Protein AF-A0A0D6MPK1-F1 (afdb_monomer)

Mean predicted aligned error: 5.91 Å

Sequence (91 aa):
MSAVAISSARDRLLDAIKREFMPLRFASEMLARASEKTPRAAQNWLAGKNAPDAEALINLMAACNSIADEVNALVAERKAARERQACPGSD

Nearest PDB structures (foldseek):
  4ia8-assembly1_B  TM=6.854E-01  e=7.476E-01  Enterobacter sp. RFL1396
  2kpj-assembly1_A  TM=7.368E-01  e=9.375E-01  Agathobacter rectalis ATCC 33656
  3fya-assembly1_A  TM=6.394E-01  e=7.476E-01  Enterobacter sp. RFL1396
  1y7y-assembly1_B  TM=6.507E-01  e=9.921E-01  Aeromonas hydrophila
  4i6u-assembly1_A  TM=5.492E-01  e=6.308E-01  Enterobacter sp. RFL1396

Foldseek 3Di:
DDPPPPQPLLRLLLVLLCVVQVVDDLSLVVLCVQQVHDSVVSVCSPVSVDGDDPSSLVSNVVRDVSSVVSVVVVVVVVVVVVVVVVDPDDD

Structure (mmCIF, N/CA/C/O backbone):
data_AF-A0A0D6MPK1-F1
#
_entry.id   AF-A0A0D6MPK1-F1
#
loop_
_atom_site.group_PDB
_atom_site.id
_atom_site.type_symbol
_atom_site.label_atom_id
_atom_site.label_alt_id
_atom_site.label_comp_id
_atom_site.label_asym_id
_atom_site.label_entity_id
_atom_site.label_seq_id
_atom_site.pdbx_PDB_ins_code
_atom_site.Cartn_x
_atom_site.Cartn_y
_atom_site.Cartn_z
_atom_site.occupancy
_atom_site.B_iso_or_equiv
_atom_site.auth_seq_id
_atom_site.auth_comp_id
_atom_site.auth_asym_id
_atom_site.auth_atom_id
_atom_site.pdbx_PDB_model_num
ATOM 1 N N . MET A 1 1 ? -10.741 -14.176 -26.681 1.00 34.09 1 MET A N 1
ATOM 2 C CA . MET A 1 1 ? -9.803 -14.457 -25.575 1.00 34.09 1 MET A CA 1
ATOM 3 C C . MET A 1 1 ? -9.544 -13.141 -24.869 1.00 34.09 1 MET A C 1
ATOM 5 O O . MET A 1 1 ? -9.122 -12.202 -25.530 1.00 34.09 1 MET A O 1
ATOM 9 N N . SER A 1 2 ? -9.942 -13.022 -23.602 1.00 35.72 2 SER A N 1
ATOM 10 C CA . SER A 1 2 ? -9.888 -11.752 -22.869 1.00 35.72 2 SER A CA 1
ATOM 11 C C . SER A 1 2 ? -8.431 -11.383 -22.611 1.00 35.72 2 SER A C 1
ATOM 13 O O . SER A 1 2 ? -7.690 -12.199 -22.068 1.00 35.72 2 SER A O 1
ATOM 15 N N . ALA A 1 3 ? -8.016 -10.184 -23.019 1.00 44.09 3 ALA A N 1
ATOM 16 C CA . ALA A 1 3 ? -6.723 -9.646 -22.632 1.00 44.09 3 ALA A CA 1
ATOM 17 C C . ALA A 1 3 ? -6.688 -9.607 -21.100 1.00 44.09 3 ALA A C 1
ATOM 19 O O . ALA A 1 3 ? -7.494 -8.911 -20.481 1.00 44.09 3 ALA A O 1
ATOM 20 N N . VAL A 1 4 ? -5.806 -10.395 -20.486 1.00 44.75 4 VAL A N 1
ATOM 21 C CA . VAL A 1 4 ? -5.436 -10.198 -19.085 1.00 44.75 4 VAL A CA 1
ATOM 22 C C . VAL A 1 4 ? -4.889 -8.779 -19.035 1.00 44.75 4 VAL A C 1
ATOM 24 O O . VAL A 1 4 ? -3.804 -8.519 -19.552 1.00 44.75 4 VAL A O 1
ATOM 27 N N . ALA A 1 5 ? -5.686 -7.834 -18.534 1.00 54.47 5 ALA A N 1
ATOM 28 C CA . ALA A 1 5 ? -5.217 -6.479 -18.325 1.00 54.47 5 ALA A CA 1
ATOM 29 C C . ALA A 1 5 ? -3.976 -6.595 -17.440 1.00 54.47 5 ALA A C 1
ATOM 31 O O . ALA A 1 5 ? -4.066 -7.119 -16.329 1.00 54.47 5 ALA A O 1
ATOM 32 N N . ILE A 1 6 ? -2.815 -6.187 -17.956 1.00 60.22 6 ILE A N 1
ATOM 33 C CA . ILE A 1 6 ? -1.599 -6.098 -17.154 1.00 60.22 6 ILE A CA 1
ATOM 34 C C . ILE A 1 6 ? -1.935 -5.088 -16.060 1.00 60.22 6 ILE A C 1
ATOM 36 O O . ILE A 1 6 ? -2.033 -3.889 -16.328 1.00 60.22 6 ILE A O 1
ATOM 40 N N . SER A 1 7 ? -2.217 -5.583 -14.856 1.00 76.00 7 SER A N 1
ATOM 41 C CA . SER A 1 7 ? -2.581 -4.740 -13.729 1.00 76.00 7 SER A CA 1
ATOM 42 C C . SER A 1 7 ? -1.419 -3.794 -13.469 1.00 76.00 7 SER A C 1
ATOM 44 O O . SER A 1 7 ? -0.259 -4.207 -13.361 1.00 76.00 7 SER A O 1
ATOM 46 N N . SER A 1 8 ? -1.714 -2.493 -13.448 1.00 90.25 8 SER A N 1
ATOM 47 C CA . SER A 1 8 ? -0.668 -1.502 -13.251 1.00 90.25 8 SER A CA 1
ATOM 48 C C . SER A 1 8 ? -0.010 -1.727 -11.887 1.00 90.25 8 SER A C 1
ATOM 50 O O . SER A 1 8 ? -0.637 -2.231 -10.954 1.00 90.25 8 SER A O 1
ATOM 52 N N . ALA A 1 9 ? 1.255 -1.331 -11.730 1.00 91.75 9 ALA A N 1
ATOM 53 C CA . ALA A 1 9 ? 1.927 -1.453 -10.432 1.00 91.75 9 ALA A CA 1
ATOM 54 C C . ALA A 1 9 ? 1.175 -0.722 -9.310 1.00 91.75 9 ALA A C 1
ATOM 56 O O . ALA A 1 9 ? 1.208 -1.157 -8.165 1.00 91.75 9 ALA A O 1
ATOM 57 N N . ARG A 1 10 ? 0.466 0.361 -9.657 1.00 94.38 10 ARG A N 1
ATOM 58 C CA . ARG A 1 10 ? -0.450 1.053 -8.752 1.00 94.38 10 ARG A CA 1
ATOM 59 C C . ARG A 1 10 ? -1.571 0.122 -8.297 1.00 94.38 10 ARG A C 1
ATOM 61 O O . ARG A 1 10 ? -1.806 0.023 -7.100 1.00 94.38 10 ARG A O 1
ATOM 68 N N . ASP A 1 11 ? -2.257 -0.534 -9.225 1.00 94.88 11 ASP A N 1
ATOM 69 C CA . ASP A 1 11 ? -3.412 -1.373 -8.894 1.00 94.88 11 ASP A CA 1
ATOM 70 C C . ASP A 1 11 ? -2.983 -2.597 -8.080 1.00 94.88 11 ASP A C 1
ATOM 72 O O . ASP A 1 11 ? -3.588 -2.883 -7.053 1.00 94.88 11 ASP A O 1
ATOM 76 N N . ARG A 1 12 ? -1.860 -3.230 -8.446 1.00 95.31 12 ARG A N 1
ATOM 77 C CA . ARG A 1 12 ? -1.277 -4.338 -7.670 1.00 95.31 12 ARG A CA 1
ATOM 78 C C . ARG A 1 12 ? -0.891 -3.928 -6.252 1.00 95.31 12 ARG A C 1
ATOM 80 O O . ARG A 1 12 ? -1.196 -4.652 -5.309 1.00 95.31 12 ARG A O 1
ATOM 87 N N . LEU A 1 13 ? -0.275 -2.756 -6.089 1.00 95.94 13 LEU A N 1
ATOM 88 C CA . LEU A 1 13 ? 0.047 -2.217 -4.769 1.00 95.94 13 LEU A CA 1
ATOM 89 C C . LEU A 1 13 ? -1.220 -1.962 -3.940 1.00 95.94 13 LEU A C 1
ATOM 91 O O . LEU A 1 13 ? 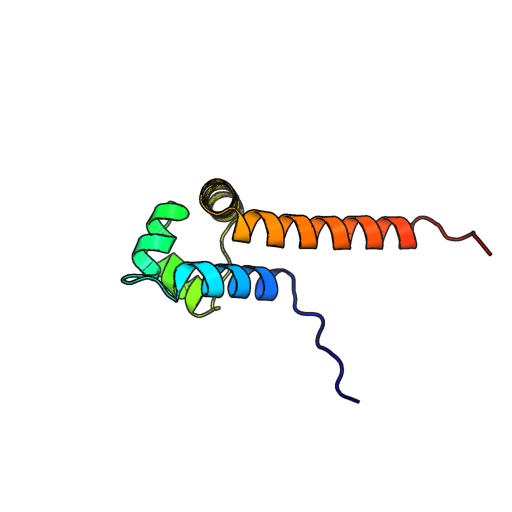-1.288 -2.354 -2.778 1.00 95.94 13 LEU A O 1
ATOM 95 N N . LEU A 1 14 ? -2.234 -1.323 -4.529 1.00 97.19 14 LEU A N 1
ATOM 96 C CA . LEU A 1 14 ? -3.495 -1.042 -3.841 1.00 97.19 14 LEU A CA 1
ATOM 97 C C . LEU A 1 14 ? -4.238 -2.325 -3.462 1.00 97.19 14 LEU A C 1
ATOM 99 O O . LEU A 1 14 ? -4.828 -2.390 -2.385 1.00 97.19 14 LEU A O 1
ATOM 103 N N . ASP A 1 15 ? -4.184 -3.352 -4.303 1.00 96.62 15 ASP A N 1
ATOM 104 C CA . ASP A 1 15 ? -4.775 -4.649 -3.998 1.00 96.62 15 ASP A CA 1
ATOM 105 C C . ASP A 1 15 ? -4.007 -5.373 -2.890 1.00 96.62 15 ASP A C 1
ATOM 107 O O . ASP A 1 15 ? -4.641 -5.921 -1.991 1.00 96.62 15 ASP A O 1
ATOM 111 N N . ALA A 1 16 ? -2.673 -5.310 -2.865 1.00 97.00 16 ALA A N 1
ATOM 112 C CA . ALA A 1 16 ? -1.887 -5.828 -1.745 1.00 97.00 16 ALA A CA 1
ATOM 113 C C . ALA A 1 16 ? -2.241 -5.130 -0.422 1.00 97.00 16 ALA A C 1
ATOM 115 O O . ALA A 1 16 ? -2.504 -5.804 0.572 1.00 97.00 16 ALA A O 1
ATOM 116 N N . ILE A 1 17 ? -2.362 -3.798 -0.431 1.00 97.50 17 ILE A N 1
ATOM 117 C CA . ILE A 1 17 ? -2.807 -3.021 0.737 1.00 97.50 17 ILE A CA 1
ATOM 118 C C . ILE A 1 17 ? -4.207 -3.461 1.183 1.00 97.50 17 ILE A C 1
ATOM 120 O O . ILE A 1 17 ? -4.448 -3.669 2.370 1.00 97.50 17 ILE A O 1
ATOM 124 N N . LYS A 1 18 ? -5.146 -3.630 0.247 1.00 97.62 18 LYS A N 1
ATOM 125 C CA . LYS A 1 18 ? -6.502 -4.088 0.574 1.00 97.62 18 LYS A CA 1
ATOM 126 C C . LYS A 1 18 ? -6.506 -5.487 1.183 1.00 97.62 18 LYS A C 1
ATOM 128 O O . LYS A 1 18 ? -7.205 -5.688 2.170 1.00 97.62 18 LYS A O 1
ATOM 133 N N . ARG A 1 19 ? -5.753 -6.436 0.615 1.00 96.94 19 ARG A N 1
ATOM 134 C CA . ARG A 1 19 ? -5.651 -7.808 1.143 1.00 96.94 19 ARG A CA 1
ATOM 135 C C . ARG A 1 19 ? -5.124 -7.820 2.574 1.00 96.94 19 ARG A C 1
ATOM 137 O O . ARG A 1 19 ? -5.643 -8.573 3.387 1.00 96.94 19 ARG A O 1
ATOM 144 N N . GLU A 1 20 ? -4.133 -6.980 2.860 1.00 97.12 20 GLU A N 1
ATOM 145 C CA . GLU A 1 20 ? -3.502 -6.905 4.178 1.00 97.12 20 GLU A CA 1
ATOM 146 C C . GLU A 1 20 ? -4.423 -6.254 5.222 1.00 97.12 20 GLU A C 1
ATOM 148 O O . GLU A 1 20 ? -4.596 -6.777 6.320 1.00 97.12 20 GLU A O 1
ATOM 153 N N . PHE A 1 21 ? -5.054 -5.125 4.880 1.00 97.06 21 PHE A N 1
ATOM 154 C CA . PHE A 1 21 ? -5.733 -4.288 5.873 1.00 97.06 21 PHE A CA 1
ATOM 155 C C . PHE A 1 21 ? -7.259 -4.422 5.907 1.00 97.06 21 PHE A C 1
ATOM 157 O O . PHE A 1 21 ? -7.834 -4.243 6.977 1.00 97.06 21 PHE A O 1
ATOM 164 N N . MET A 1 22 ? -7.949 -4.734 4.798 1.00 95.38 22 MET A N 1
ATOM 165 C CA . MET A 1 22 ? -9.423 -4.836 4.806 1.00 95.38 22 MET A CA 1
ATOM 166 C C . MET A 1 22 ? -9.995 -5.890 5.770 1.00 95.38 22 MET A C 1
ATOM 168 O O . MET A 1 22 ? -11.075 -5.637 6.304 1.00 95.38 22 MET A O 1
ATOM 172 N N . PRO A 1 23 ? -9.336 -7.039 6.028 1.00 96.81 23 PRO A N 1
ATOM 173 C CA . PRO A 1 23 ? -9.831 -8.003 7.012 1.00 96.81 23 PRO A CA 1
ATOM 174 C C . PRO A 1 23 ? -9.804 -7.486 8.457 1.00 96.81 23 PRO A C 1
ATOM 176 O O . PRO A 1 23 ? -10.453 -8.058 9.333 1.00 96.81 23 PRO A O 1
ATOM 179 N N . LEU A 1 24 ? -9.038 -6.427 8.730 1.00 95.12 24 LEU A N 1
ATOM 180 C CA . LEU A 1 24 ? -8.837 -5.910 10.075 1.00 95.12 24 LEU A CA 1
ATOM 181 C C . LEU A 1 24 ? -9.991 -4.997 10.497 1.00 95.12 24 LEU A C 1
ATOM 183 O O . LEU A 1 24 ? -10.491 -4.162 9.738 1.00 95.12 24 LEU A O 1
ATOM 187 N N . ARG A 1 25 ? -10.378 -5.097 11.771 1.00 93.00 25 ARG A N 1
ATOM 188 C CA . ARG A 1 25 ? -11.279 -4.118 12.384 1.00 93.00 25 ARG A CA 1
ATOM 189 C C . ARG A 1 25 ? -10.565 -2.763 12.423 1.00 93.00 25 ARG A C 1
ATOM 191 O O . ARG A 1 25 ? -9.440 -2.691 12.901 1.00 93.00 25 ARG A O 1
ATOM 198 N N . PHE A 1 26 ? -11.234 -1.703 11.964 1.00 95.19 26 PHE A N 1
ATOM 199 C CA . PHE A 1 26 ? -10.638 -0.363 11.819 1.00 95.19 26 PHE A CA 1
ATOM 200 C C . PHE A 1 26 ? -9.489 -0.322 10.793 1.00 95.19 26 PHE A C 1
ATOM 202 O O . PHE A 1 26 ? -8.425 0.246 11.039 1.00 95.19 26 PHE A O 1
ATOM 209 N N . ALA A 1 27 ? -9.703 -0.949 9.629 1.00 96.12 27 ALA A N 1
ATOM 210 C CA . ALA A 1 27 ? -8.726 -1.048 8.543 1.00 96.12 27 ALA A CA 1
ATOM 211 C C . ALA A 1 27 ? -8.045 0.289 8.198 1.00 96.12 27 ALA A C 1
ATOM 213 O O . ALA A 1 27 ? -6.826 0.341 8.053 1.00 96.12 27 ALA A O 1
ATOM 214 N N . SER A 1 28 ? -8.811 1.382 8.101 1.00 97.12 28 SER A N 1
ATOM 215 C CA . SER A 1 28 ? -8.278 2.718 7.806 1.00 97.12 28 SER A CA 1
ATOM 216 C C . SER A 1 28 ? -7.332 3.237 8.884 1.00 97.12 28 SER A C 1
ATOM 218 O O . SER A 1 28 ? -6.307 3.829 8.564 1.00 97.12 28 SER A O 1
ATOM 220 N N . GLU A 1 29 ? -7.654 3.026 10.153 1.00 98.00 29 GLU A N 1
ATOM 221 C CA . GLU A 1 29 ? -6.880 3.484 11.300 1.00 98.00 29 GLU A CA 1
ATOM 222 C C . GLU A 1 29 ? -5.609 2.652 11.472 1.00 98.00 29 GLU A C 1
ATOM 224 O O . GLU A 1 29 ? -4.538 3.203 11.727 1.00 98.00 29 GLU A O 1
ATOM 229 N N . MET A 1 30 ? -5.702 1.334 11.272 1.00 97.75 30 MET A N 1
ATOM 230 C CA . MET A 1 30 ? -4.537 0.449 11.297 1.00 97.75 30 MET A CA 1
ATOM 231 C C . MET A 1 30 ? -3.572 0.762 10.152 1.00 97.75 30 MET A C 1
ATOM 233 O O . MET A 1 30 ? -2.371 0.895 10.382 1.00 97.75 30 MET A O 1
ATOM 237 N N . LEU A 1 31 ? -4.098 0.963 8.942 1.00 98.06 31 LEU A N 1
ATOM 238 C CA . LEU A 1 31 ? -3.310 1.362 7.778 1.00 98.06 31 LEU A CA 1
ATOM 239 C C . LEU A 1 31 ? -2.672 2.745 7.965 1.00 98.06 31 LEU A C 1
ATOM 241 O O . LEU A 1 31 ? -1.502 2.939 7.638 1.00 98.06 31 LEU A O 1
ATOM 245 N N . ALA A 1 32 ? -3.413 3.702 8.524 1.00 98.06 32 ALA A N 1
ATOM 246 C CA . ALA A 1 32 ? -2.901 5.032 8.846 1.00 98.06 32 ALA A CA 1
ATOM 247 C C . ALA A 1 32 ? -1.733 4.964 9.835 1.00 98.06 32 ALA A C 1
ATOM 249 O O . ALA A 1 32 ? -0.706 5.599 9.614 1.00 98.06 32 ALA A O 1
ATOM 250 N N . ARG A 1 33 ? -1.851 4.133 10.876 1.00 97.38 33 ARG A N 1
ATOM 251 C CA . ARG A 1 33 ? -0.781 3.921 11.854 1.00 97.38 33 ARG A CA 1
ATOM 252 C C . ARG A 1 33 ? 0.460 3.285 11.229 1.00 97.38 33 ARG A C 1
ATOM 254 O O . ARG A 1 33 ? 1.558 3.737 11.516 1.00 97.38 33 ARG A O 1
ATOM 261 N N . ALA A 1 34 ? 0.291 2.270 10.384 1.00 97.38 34 ALA A N 1
ATOM 262 C CA . ALA A 1 34 ? 1.408 1.584 9.730 1.00 97.38 34 ALA A CA 1
ATOM 263 C C . ALA A 1 34 ? 2.133 2.458 8.691 1.00 97.38 34 ALA A C 1
ATOM 265 O O . ALA A 1 34 ? 3.326 2.296 8.474 1.00 97.38 34 ALA A O 1
ATOM 266 N N . SER A 1 35 ? 1.416 3.383 8.048 1.00 97.56 35 SER A N 1
ATOM 267 C CA . SER A 1 35 ? 1.975 4.291 7.034 1.00 97.56 35 SER A CA 1
ATOM 268 C C . SER A 1 35 ? 2.409 5.652 7.579 1.00 97.56 35 SER A C 1
ATOM 270 O O . SER A 1 35 ? 2.952 6.453 6.822 1.00 97.56 35 SER A O 1
ATOM 272 N N . GLU A 1 36 ? 2.136 5.935 8.855 1.00 97.75 36 GLU A N 1
ATOM 273 C CA . GLU A 1 36 ? 2.297 7.257 9.478 1.00 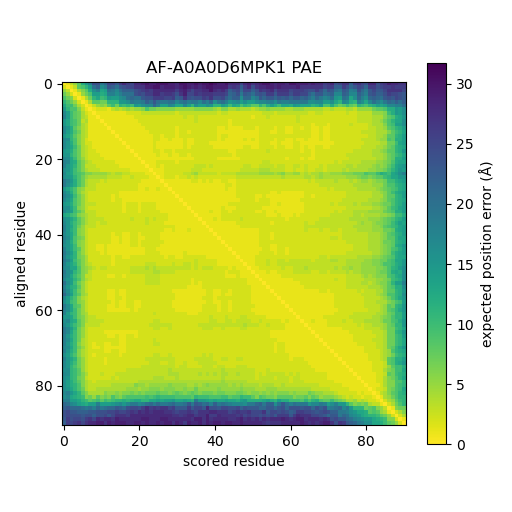97.75 36 GLU A CA 1
ATOM 274 C C . GLU A 1 36 ? 1.545 8.382 8.741 1.00 97.75 36 GLU A C 1
ATOM 276 O O . GLU A 1 36 ? 1.943 9.548 8.739 1.00 97.75 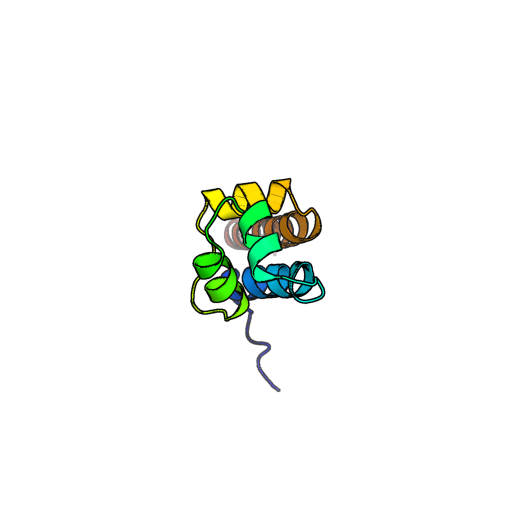36 GLU A O 1
ATOM 281 N N . LYS A 1 37 ? 0.417 8.046 8.104 1.00 97.75 37 LYS A N 1
ATOM 282 C CA . LYS A 1 37 ? -0.462 9.013 7.432 1.00 97.75 37 LYS A CA 1
ATOM 283 C C . LYS A 1 37 ? -1.807 9.125 8.149 1.00 97.75 37 LYS A C 1
ATOM 285 O O . LYS A 1 37 ? -2.061 8.517 9.183 1.00 97.75 37 LYS A O 1
ATOM 290 N N . THR A 1 38 ? -2.696 9.956 7.610 1.00 97.44 38 THR A N 1
ATOM 291 C CA . THR A 1 38 ? -4.021 10.178 8.199 1.00 97.44 38 THR A CA 1
ATOM 292 C C . THR A 1 38 ? -5.005 9.055 7.839 1.00 97.44 38 THR A C 1
ATOM 294 O O . THR A 1 38 ? -4.930 8.504 6.735 1.00 97.44 38 THR A O 1
ATOM 297 N N . PRO A 1 39 ? -6.018 8.773 8.686 1.00 96.69 39 PRO A N 1
ATOM 298 C CA . PRO A 1 39 ? -7.096 7.829 8.360 1.00 96.69 39 PRO A CA 1
ATOM 299 C C . PRO A 1 39 ? -7.814 8.159 7.047 1.00 96.69 39 PRO A C 1
ATOM 301 O O . PRO A 1 39 ? -8.219 7.266 6.306 1.00 96.69 39 PRO A O 1
ATOM 304 N N . ARG A 1 40 ? -7.919 9.451 6.704 1.00 97.50 40 ARG A N 1
ATOM 305 C CA . ARG A 1 40 ? -8.508 9.905 5.439 1.00 97.50 40 ARG A CA 1
ATOM 306 C C . ARG A 1 40 ? -7.681 9.467 4.227 1.00 97.50 40 ARG A C 1
ATOM 308 O O . ARG A 1 40 ? -8.268 9.065 3.220 1.00 97.50 40 ARG A O 1
ATOM 315 N N . ALA A 1 41 ? -6.352 9.549 4.311 1.00 97.88 41 ALA A N 1
ATOM 316 C CA . ALA A 1 41 ? -5.453 9.075 3.260 1.00 97.88 41 ALA A CA 1
ATOM 317 C C . ALA A 1 41 ? -5.555 7.551 3.108 1.00 97.88 41 ALA A C 1
ATOM 319 O O . ALA A 1 41 ? -5.835 7.071 2.012 1.00 97.88 41 ALA A O 1
ATOM 320 N N . ALA A 1 42 ? -5.476 6.818 4.220 1.00 97.56 42 ALA A N 1
ATOM 321 C CA . ALA A 1 42 ? -5.655 5.369 4.253 1.00 97.56 42 ALA A CA 1
ATOM 322 C C . ALA A 1 42 ? -6.993 4.926 3.632 1.00 97.56 42 ALA A C 1
ATOM 324 O O . ALA A 1 42 ? -7.033 4.037 2.782 1.00 97.56 42 ALA A O 1
ATOM 325 N N . GLN A 1 43 ? -8.094 5.601 3.972 1.00 97.69 43 GLN A N 1
ATOM 326 C CA . GLN A 1 43 ? -9.406 5.326 3.386 1.00 97.69 43 GLN A CA 1
ATOM 327 C C . GLN A 1 43 ? -9.442 5.592 1.873 1.00 97.69 43 GLN A C 1
ATOM 329 O O . GLN A 1 43 ? -10.092 4.853 1.135 1.00 97.69 43 GLN A O 1
ATOM 334 N N . ASN A 1 44 ? -8.750 6.627 1.383 1.00 98.12 44 ASN A N 1
ATOM 335 C CA . ASN A 1 44 ? -8.646 6.867 -0.057 1.00 98.12 4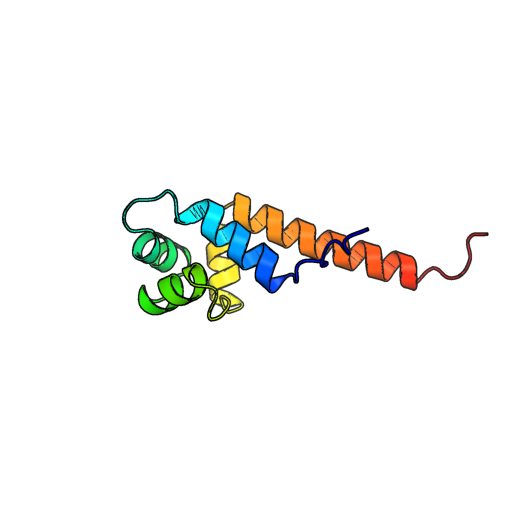4 ASN A CA 1
ATOM 336 C C . ASN A 1 44 ? -7.881 5.747 -0.773 1.00 98.12 44 ASN A C 1
ATOM 338 O O . ASN A 1 44 ? -8.284 5.381 -1.877 1.00 98.12 44 ASN A O 1
ATOM 342 N N . TRP A 1 45 ? -6.836 5.189 -0.158 1.00 98.00 45 TRP A N 1
ATOM 343 C CA . TRP A 1 45 ? -6.088 4.059 -0.716 1.00 98.00 45 TRP A CA 1
ATOM 344 C C . TRP A 1 45 ? -6.937 2.785 -0.745 1.00 98.00 45 TRP A C 1
ATOM 346 O O . TRP A 1 45 ? -7.030 2.135 -1.784 1.00 98.00 45 TRP A O 1
ATOM 356 N N . LEU A 1 46 ? -7.654 2.480 0.342 1.00 97.06 46 LEU A N 1
ATOM 357 C CA . LEU A 1 46 ? -8.591 1.349 0.388 1.00 97.06 46 LEU A CA 1
ATOM 358 C C . LEU A 1 46 ? -9.727 1.500 -0.637 1.00 97.06 46 LEU A C 1
ATOM 360 O O . LEU A 1 46 ? -10.150 0.519 -1.244 1.00 97.06 46 LEU A O 1
ATOM 364 N N . ALA A 1 47 ? -10.168 2.732 -0.901 1.00 96.62 47 ALA A N 1
ATOM 365 C CA . ALA A 1 47 ? -11.130 3.049 -1.957 1.00 96.62 47 ALA A CA 1
ATOM 366 C C . ALA A 1 47 ? -10.505 3.147 -3.366 1.00 96.62 47 ALA A C 1
ATOM 368 O O . ALA A 1 47 ? -11.217 3.414 -4.331 1.00 96.62 47 ALA A O 1
ATOM 369 N N . GLY A 1 48 ? -9.184 2.987 -3.501 1.00 96.00 48 GLY A N 1
ATOM 370 C CA . GLY A 1 48 ? -8.457 3.067 -4.768 1.00 96.00 48 GLY A CA 1
ATOM 371 C C . GLY A 1 48 ? -8.448 4.445 -5.440 1.00 96.00 48 GLY A C 1
ATOM 372 O O . GL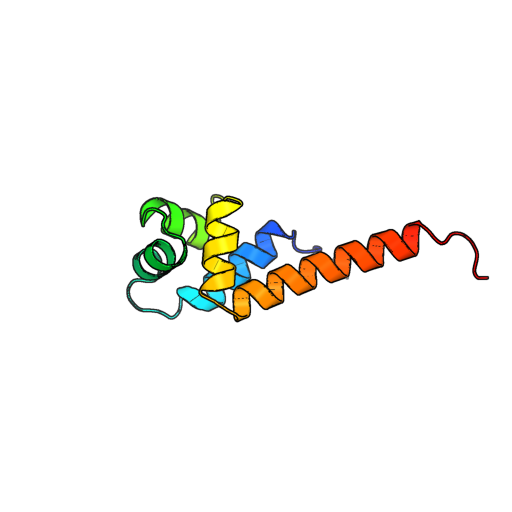Y A 1 48 ? -8.215 4.532 -6.646 1.00 96.00 48 GLY A O 1
ATOM 373 N N . LYS A 1 49 ? -8.702 5.529 -4.694 1.00 96.88 49 LYS A N 1
ATOM 374 C CA . LYS A 1 49 ? -8.769 6.904 -5.226 1.00 96.88 49 LYS A CA 1
ATOM 375 C C . LYS A 1 49 ? -7.387 7.463 -5.558 1.00 96.88 49 LYS A C 1
ATOM 377 O O . LYS A 1 49 ? -7.189 8.045 -6.619 1.00 96.88 49 LYS A O 1
ATOM 382 N N . ASN A 1 50 ? -6.418 7.257 -4.676 1.00 94.62 50 ASN A N 1
ATOM 383 C CA . ASN A 1 50 ? -5.016 7.619 -4.872 1.00 94.62 50 ASN A CA 1
ATOM 384 C C . ASN A 1 50 ? -4.109 6.507 -4.322 1.00 94.62 50 ASN A C 1
ATOM 386 O O . ASN A 1 50 ? -4.598 5.525 -3.769 1.00 94.62 50 ASN A O 1
ATOM 390 N N . ALA A 1 51 ? -2.803 6.645 -4.531 1.00 95.50 51 ALA A N 1
ATOM 391 C CA . ALA A 1 51 ? -1.788 5.716 -4.045 1.00 95.50 51 ALA A CA 1
ATOM 392 C C . ALA A 1 51 ? -0.976 6.355 -2.903 1.00 95.50 51 ALA A C 1
ATOM 394 O O . ALA A 1 51 ? -0.960 7.589 -2.806 1.00 95.50 51 ALA A O 1
ATOM 395 N N . PRO A 1 52 ? -0.330 5.549 -2.041 1.00 96.62 52 PRO A N 1
ATOM 396 C CA . PRO A 1 52 ? 0.633 6.060 -1.070 1.00 96.62 52 PRO A CA 1
ATOM 397 C C . PRO A 1 52 ? 1.804 6.763 -1.772 1.00 96.62 52 PRO A C 1
ATOM 399 O O . PRO A 1 52 ? 2.193 6.390 -2.882 1.00 96.62 52 PRO A O 1
ATOM 402 N N . ASP A 1 53 ? 2.345 7.793 -1.122 1.00 96.69 53 ASP A N 1
ATOM 403 C CA . ASP A 1 53 ? 3.598 8.425 -1.535 1.00 96.69 53 ASP A CA 1
ATOM 404 C C . ASP A 1 53 ? 4.801 7.527 -1.188 1.00 96.69 53 ASP A C 1
ATOM 406 O O . ASP A 1 53 ? 4.653 6.461 -0.587 1.00 96.69 53 ASP A O 1
ATOM 410 N N . ALA A 1 54 ? 6.003 7.932 -1.606 1.00 97.12 54 ALA A N 1
ATOM 411 C CA . ALA A 1 54 ? 7.206 7.125 -1.406 1.00 97.12 54 ALA A CA 1
ATOM 412 C C . ALA A 1 54 ? 7.501 6.871 0.082 1.00 97.12 54 ALA A C 1
ATOM 414 O O . ALA A 1 54 ? 7.865 5.761 0.455 1.00 97.12 54 ALA A O 1
ATOM 415 N N . GLU A 1 55 ? 7.305 7.883 0.926 1.00 97.94 55 GLU A N 1
ATOM 416 C CA . GLU A 1 55 ? 7.504 7.786 2.372 1.00 97.94 55 GLU A CA 1
ATOM 417 C C . GLU A 1 55 ? 6.515 6.799 3.011 1.00 97.94 55 GLU A C 1
ATOM 419 O O . GLU A 1 55 ? 6.936 5.854 3.677 1.00 97.94 55 GLU A O 1
ATOM 424 N N . ALA A 1 56 ? 5.211 6.937 2.733 1.00 97.94 56 ALA A N 1
ATOM 425 C CA . ALA A 1 56 ? 4.203 5.994 3.212 1.00 97.94 56 ALA A CA 1
ATOM 426 C C . ALA A 1 56 ? 4.475 4.574 2.715 1.00 97.94 56 ALA A C 1
ATOM 428 O O . ALA A 1 56 ? 4.272 3.619 3.458 1.00 97.94 56 ALA A O 1
ATOM 429 N N . LEU A 1 57 ? 4.930 4.420 1.468 1.00 97.88 57 LEU A N 1
ATOM 430 C CA . LEU A 1 57 ? 5.263 3.112 0.917 1.00 97.88 57 LEU A CA 1
ATOM 431 C C . LEU A 1 57 ? 6.423 2.458 1.674 1.00 97.88 57 LEU A C 1
ATOM 433 O O . LEU A 1 57 ? 6.327 1.280 2.001 1.00 97.88 57 LEU A O 1
ATOM 437 N N . ILE A 1 58 ? 7.482 3.207 1.992 1.00 98.31 58 ILE A N 1
ATOM 438 C CA . ILE A 1 58 ? 8.618 2.696 2.774 1.00 98.31 58 ILE A CA 1
ATOM 439 C C . ILE A 1 58 ? 8.152 2.247 4.162 1.00 98.31 58 ILE A C 1
ATOM 441 O O . ILE A 1 58 ? 8.462 1.128 4.571 1.00 98.31 58 ILE A O 1
ATOM 445 N N . ASN A 1 59 ? 7.351 3.069 4.845 1.00 98.44 59 ASN A N 1
ATOM 446 C CA . ASN A 1 59 ? 6.802 2.730 6.160 1.00 98.44 59 ASN A CA 1
ATOM 447 C C . ASN A 1 59 ? 5.931 1.465 6.101 1.00 98.44 59 ASN A C 1
ATOM 449 O O . ASN A 1 59 ? 6.074 0.566 6.928 1.00 98.44 59 ASN A O 1
ATOM 453 N N . LEU A 1 60 ? 5.093 1.337 5.068 1.00 97.88 60 LEU A N 1
ATOM 454 C CA . LEU A 1 60 ? 4.278 0.142 4.852 1.00 97.88 60 LEU A CA 1
ATOM 455 C C . LEU A 1 60 ? 5.115 -1.105 4.568 1.00 97.88 60 LEU A C 1
ATOM 457 O O . LEU A 1 60 ? 4.798 -2.167 5.092 1.00 97.88 60 LEU A O 1
ATOM 461 N N . MET A 1 61 ? 6.181 -0.995 3.775 1.00 98.19 61 MET A N 1
ATOM 462 C CA . MET A 1 61 ? 7.089 -2.118 3.523 1.00 98.19 61 MET A CA 1
ATOM 463 C C . MET A 1 61 ? 7.841 -2.539 4.790 1.00 98.19 61 MET A C 1
ATOM 465 O O . MET A 1 61 ? 8.073 -3.726 4.991 1.00 98.19 61 MET A O 1
ATOM 469 N N . ALA A 1 62 ? 8.198 -1.589 5.657 1.00 97.94 62 ALA A N 1
ATOM 470 C CA . ALA A 1 62 ? 8.830 -1.884 6.941 1.00 97.94 62 ALA A CA 1
ATOM 471 C C . ALA A 1 62 ? 7.856 -2.535 7.941 1.00 97.94 62 ALA A C 1
ATOM 473 O O . ALA A 1 62 ? 8.267 -3.374 8.740 1.00 97.94 62 ALA A O 1
ATOM 474 N N . ALA A 1 63 ? 6.574 -2.161 7.898 1.00 96.56 63 ALA A N 1
ATOM 475 C CA . ALA A 1 63 ? 5.547 -2.680 8.799 1.00 96.56 63 ALA A CA 1
ATOM 476 C C . ALA A 1 63 ? 4.921 -4.009 8.331 1.00 96.56 63 ALA A C 1
ATOM 478 O O . ALA A 1 63 ? 4.490 -4.804 9.167 1.00 96.56 63 ALA A O 1
ATOM 479 N N . CYS A 1 64 ? 4.849 -4.254 7.017 1.00 96.81 64 CYS A N 1
ATOM 480 C CA . CYS A 1 64 ? 4.106 -5.364 6.419 1.00 96.81 64 CYS A CA 1
ATOM 481 C C . CYS A 1 64 ? 4.944 -6.096 5.357 1.00 96.81 64 CYS A C 1
ATOM 483 O O . CYS A 1 64 ? 5.079 -5.631 4.221 1.00 96.81 64 CYS A O 1
ATOM 485 N N . ASN A 1 65 ? 5.424 -7.300 5.695 1.00 96.06 65 ASN A N 1
ATOM 486 C CA . ASN A 1 65 ? 6.222 -8.132 4.782 1.00 96.06 65 ASN A CA 1
ATOM 487 C C . ASN A 1 65 ? 5.477 -8.463 3.478 1.00 96.06 65 ASN A C 1
ATOM 489 O O . ASN A 1 65 ? 6.072 -8.423 2.409 1.00 96.06 65 ASN A O 1
ATOM 493 N N . SER A 1 66 ? 4.164 -8.704 3.539 1.00 95.56 66 SER A N 1
ATOM 494 C CA . SER A 1 66 ? 3.343 -9.009 2.358 1.00 95.56 66 SER A CA 1
ATOM 495 C C . SER A 1 66 ? 3.332 -7.878 1.320 1.00 95.56 66 SER A C 1
ATOM 497 O O . SER A 1 66 ? 3.314 -8.131 0.114 1.00 95.56 66 SER A O 1
ATOM 499 N N . ILE A 1 67 ? 3.371 -6.622 1.777 1.00 96.88 67 ILE A N 1
ATOM 500 C CA . ILE A 1 67 ? 3.455 -5.441 0.914 1.00 96.88 67 ILE A CA 1
ATOM 501 C C . ILE A 1 67 ? 4.876 -5.303 0.365 1.00 96.88 67 ILE A C 1
ATOM 503 O O . ILE A 1 67 ? 5.041 -5.026 -0.824 1.00 96.88 67 ILE A O 1
ATOM 507 N N . ALA A 1 68 ? 5.897 -5.531 1.197 1.00 97.88 68 ALA A N 1
ATOM 508 C CA . ALA A 1 68 ? 7.289 -5.530 0.754 1.00 97.88 68 ALA A CA 1
ATOM 509 C C . ALA A 1 68 ? 7.541 -6.566 -0.352 1.00 97.88 68 ALA A C 1
ATOM 511 O O . ALA A 1 68 ? 8.149 -6.236 -1.372 1.00 97.88 68 ALA A O 1
ATOM 512 N N . ASP A 1 69 ? 7.017 -7.780 -0.194 1.00 97.31 69 ASP A N 1
ATOM 513 C CA . ASP A 1 69 ? 7.150 -8.869 -1.161 1.00 97.31 69 ASP A CA 1
ATOM 514 C C . ASP A 1 69 ? 6.502 -8.519 -2.508 1.00 97.31 69 ASP A C 1
ATOM 516 O O . ASP A 1 69 ? 7.124 -8.692 -3.558 1.00 97.31 69 ASP A O 1
ATOM 520 N N . GLU A 1 70 ? 5.292 -7.950 -2.499 1.00 96.44 70 GLU A N 1
ATOM 521 C CA . GLU A 1 70 ? 4.613 -7.518 -3.728 1.00 96.44 70 GLU A CA 1
ATOM 522 C C . GLU A 1 70 ? 5.401 -6.413 -4.454 1.00 96.44 70 GLU A C 1
ATOM 524 O O . GLU A 1 70 ? 5.589 -6.467 -5.673 1.00 96.4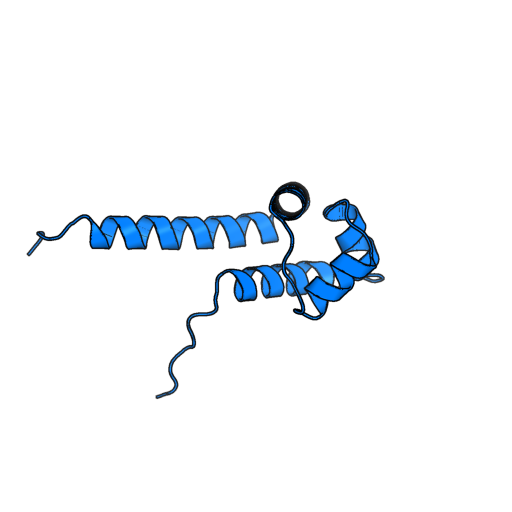4 70 GLU A O 1
ATOM 529 N N . VAL A 1 71 ? 5.904 -5.413 -3.721 1.00 96.50 71 VAL A N 1
ATOM 530 C CA . VAL A 1 71 ? 6.712 -4.331 -4.308 1.00 96.50 71 VAL A CA 1
ATOM 531 C C . VAL A 1 71 ? 8.018 -4.880 -4.883 1.00 96.50 71 VAL A C 1
ATOM 533 O O . VAL A 1 71 ? 8.400 -4.521 -6.000 1.00 96.50 71 VAL A O 1
ATOM 536 N N . ASN A 1 72 ? 8.686 -5.785 -4.169 1.00 97.56 72 ASN A N 1
ATOM 537 C CA . ASN A 1 72 ? 9.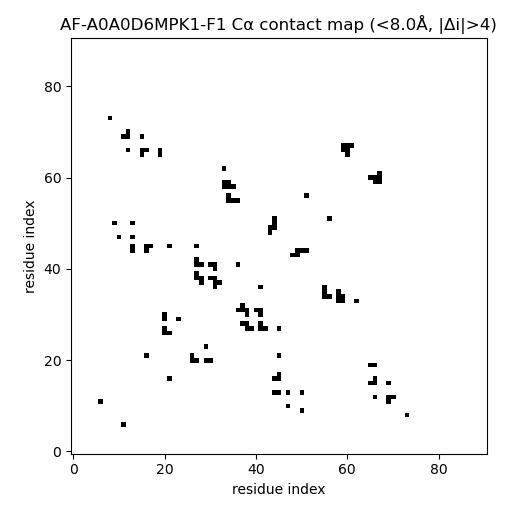915 -6.420 -4.637 1.00 97.56 72 ASN A CA 1
ATOM 538 C C . ASN A 1 72 ? 9.678 -7.262 -5.898 1.00 97.56 72 ASN A C 1
ATOM 540 O O . ASN A 1 72 ? 10.482 -7.187 -6.831 1.00 97.56 72 ASN A O 1
ATOM 544 N N . ALA A 1 73 ? 8.554 -7.979 -5.985 1.00 96.00 73 ALA A N 1
ATOM 545 C CA . ALA A 1 73 ? 8.153 -8.692 -7.196 1.00 96.00 73 ALA A CA 1
ATOM 546 C C . ALA A 1 73 ? 7.964 -7.728 -8.383 1.00 96.00 73 ALA A C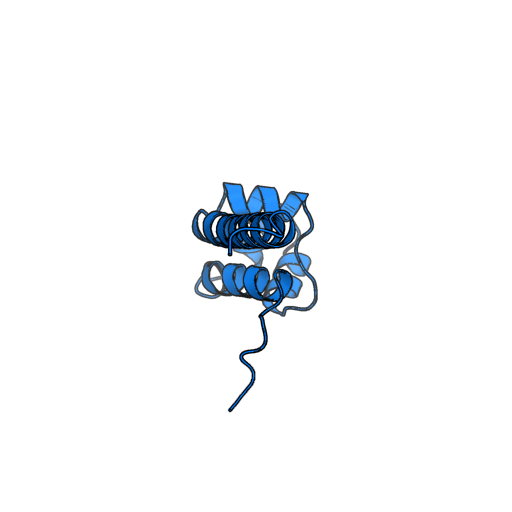 1
ATOM 548 O O . ALA A 1 73 ? 8.543 -7.936 -9.451 1.00 96.00 73 ALA A O 1
ATOM 549 N N . LEU A 1 74 ? 7.263 -6.606 -8.180 1.00 95.12 74 LEU A N 1
ATOM 550 C CA . LEU A 1 74 ? 7.081 -5.561 -9.198 1.00 95.12 74 LEU A CA 1
ATOM 551 C C . LEU A 1 74 ? 8.401 -4.919 -9.659 1.00 95.12 74 LEU A C 1
ATOM 553 O O . LEU A 1 74 ? 8.514 -4.464 -10.804 1.00 95.12 74 LEU A O 1
ATOM 557 N N . VAL A 1 75 ? 9.395 -4.821 -8.775 1.00 95.81 75 VAL A N 1
ATOM 558 C CA . VAL A 1 75 ? 10.739 -4.337 -9.118 1.00 95.81 75 VAL A CA 1
ATOM 559 C C . VAL A 1 75 ? 11.507 -5.394 -9.909 1.00 95.81 75 VAL A C 1
ATOM 561 O O . VAL A 1 75 ? 12.132 -5.052 -10.915 1.00 95.81 75 VAL A O 1
ATOM 564 N N . ALA A 1 76 ? 11.448 -6.661 -9.493 1.00 95.38 76 ALA A N 1
ATOM 565 C CA . ALA A 1 76 ? 12.093 -7.776 -10.181 1.00 95.38 76 ALA A CA 1
ATOM 566 C C . ALA A 1 76 ? 11.560 -7.945 -11.613 1.00 95.38 76 ALA A C 1
ATOM 568 O O . ALA A 1 76 ? 12.351 -8.027 -12.551 1.00 95.38 76 ALA A O 1
ATOM 569 N N . GLU A 1 77 ? 10.240 -7.871 -11.805 1.00 92.44 77 GLU A N 1
ATOM 570 C CA . GLU A 1 77 ? 9.600 -7.898 -13.127 1.00 92.44 77 GLU A CA 1
ATOM 571 C C . GLU A 1 77 ? 10.137 -6.791 -14.046 1.00 92.44 77 GLU A C 1
ATOM 573 O O . GLU A 1 77 ? 10.488 -7.042 -15.200 1.00 92.44 77 GLU A O 1
ATOM 578 N N . ARG A 1 78 ? 10.274 -5.563 -13.527 1.00 92.12 78 ARG A N 1
ATOM 579 C CA . ARG A 1 78 ? 10.834 -4.436 -14.291 1.00 92.12 78 ARG A CA 1
ATOM 580 C C . ARG A 1 78 ? 12.318 -4.598 -14.601 1.00 92.12 78 ARG A C 1
ATOM 582 O O . ARG A 1 78 ? 12.755 -4.167 -15.666 1.00 92.12 78 ARG A O 1
ATOM 589 N N . LYS A 1 79 ? 13.104 -5.165 -13.681 1.00 92.62 79 LYS A N 1
ATOM 590 C CA . LYS A 1 79 ? 14.523 -5.471 -13.923 1.00 92.62 79 LYS A CA 1
ATOM 591 C C . LYS A 1 79 ? 14.659 -6.492 -15.054 1.00 92.62 79 LYS A C 1
ATOM 593 O O . LYS A 1 79 ? 15.304 -6.177 -16.049 1.00 92.62 79 LYS A O 1
ATOM 598 N N . ALA A 1 80 ? 13.934 -7.607 -14.972 1.00 91.06 80 ALA A N 1
ATOM 599 C CA . ALA A 1 80 ? 13.929 -8.641 -16.004 1.00 91.06 80 ALA A CA 1
ATOM 600 C C . ALA A 1 80 ? 13.451 -8.111 -17.368 1.00 91.06 80 ALA A C 1
ATOM 602 O O . ALA A 1 80 ? 14.018 -8.450 -18.403 1.00 91.06 80 ALA A O 1
ATOM 603 N N . ALA A 1 81 ? 12.430 -7.245 -17.393 1.00 88.19 81 ALA A N 1
ATOM 604 C CA . ALA A 1 81 ? 11.959 -6.629 -18.633 1.00 88.19 81 ALA A CA 1
ATOM 605 C C . ALA A 1 81 ? 13.034 -5.750 -19.300 1.00 88.19 81 ALA A C 1
ATOM 607 O O . ALA A 1 81 ? 13.184 -5.800 -20.518 1.00 88.19 81 ALA A O 1
ATOM 608 N N . ARG A 1 82 ? 13.804 -4.982 -18.515 1.00 87.19 82 ARG A N 1
ATOM 609 C CA . ARG A 1 82 ? 14.921 -4.174 -19.035 1.00 87.19 82 ARG A CA 1
ATOM 610 C C . ARG A 1 82 ? 16.077 -5.033 -19.534 1.00 87.19 82 ARG A C 1
ATOM 612 O O . ARG A 1 82 ? 16.617 -4.734 -20.589 1.00 87.19 82 ARG A O 1
ATOM 619 N N . GLU A 1 83 ? 16.426 -6.100 -18.820 1.00 87.44 83 GLU A N 1
ATOM 620 C CA . GLU A 1 83 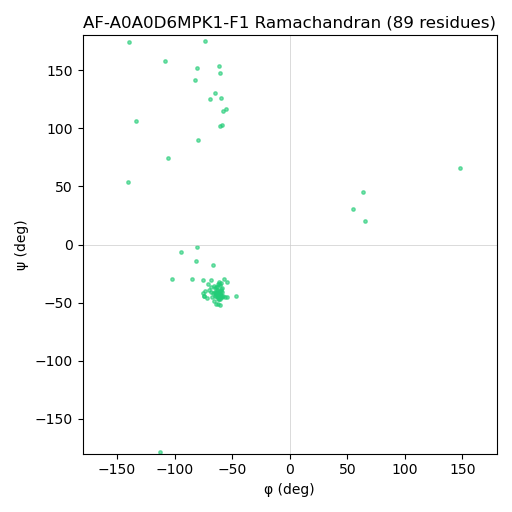? 17.473 -7.041 -19.246 1.00 87.44 83 GLU A CA 1
ATOM 621 C C . GLU A 1 83 ? 17.125 -7.699 -20.588 1.00 87.44 83 GLU A C 1
ATOM 623 O O . GLU A 1 83 ? 17.948 -7.710 -21.498 1.00 87.44 83 GLU A O 1
ATOM 628 N N . ARG A 1 84 ? 15.871 -8.140 -20.770 1.00 80.19 84 ARG A N 1
ATOM 629 C CA . ARG A 1 84 ? 15.394 -8.684 -22.056 1.00 80.19 84 ARG A CA 1
ATOM 630 C C . ARG A 1 84 ? 15.433 -7.664 -23.196 1.00 80.19 84 ARG A C 1
ATOM 632 O O . ARG A 1 84 ? 15.659 -8.046 -24.334 1.00 80.19 84 ARG A O 1
ATOM 639 N N . GLN A 1 85 ? 15.197 -6.384 -22.906 1.00 75.88 85 GLN A N 1
ATOM 640 C CA . GLN A 1 85 ? 15.291 -5.307 -23.900 1.00 75.88 85 GLN A CA 1
ATOM 641 C C . GLN A 1 85 ? 16.744 -4.940 -24.234 1.00 75.88 85 GLN A C 1
ATOM 643 O O . GLN A 1 85 ? 17.024 -4.520 -25.352 1.00 75.88 85 GLN A O 1
ATOM 648 N N . ALA A 1 86 ? 17.661 -5.087 -23.274 1.00 70.12 86 ALA A N 1
ATOM 649 C CA . ALA A 1 86 ? 19.074 -4.749 -23.420 1.00 70.12 86 ALA A CA 1
ATOM 650 C C . ALA A 1 86 ? 19.909 -5.836 -24.119 1.00 70.12 86 ALA A C 1
ATOM 652 O O . ALA A 1 86 ? 21.016 -5.534 -24.558 1.00 70.12 86 ALA A O 1
ATOM 653 N N . CYS A 1 87 ? 19.389 -7.060 -24.269 1.00 56.47 87 CYS A N 1
ATOM 654 C CA . CYS A 1 87 ? 20.037 -8.145 -25.015 1.00 56.47 87 CYS A CA 1
ATOM 655 C C . CYS A 1 87 ? 19.369 -8.401 -26.386 1.00 56.47 87 CYS A C 1
ATOM 657 O O . CYS A 1 87 ? 18.676 -9.408 -26.542 1.00 56.47 87 CYS A O 1
ATOM 659 N N . PRO A 1 88 ? 19.569 -7.547 -27.410 1.00 54.16 88 PRO A N 1
ATOM 660 C CA . PRO A 1 88 ? 19.261 -7.905 -28.787 1.00 54.16 88 PRO A CA 1
ATOM 661 C C . PRO A 1 88 ? 20.411 -8.765 -29.342 1.00 54.16 88 PRO A C 1
ATOM 663 O O . PRO A 1 88 ? 21.382 -8.225 -29.864 1.00 54.16 88 PRO A O 1
ATOM 666 N N . GLY A 1 89 ? 20.348 -10.095 -29.203 1.00 57.75 89 GLY A N 1
ATOM 667 C CA . GLY A 1 89 ? 21.303 -10.987 -29.884 1.00 57.75 89 GLY A CA 1
ATOM 668 C C . GLY A 1 89 ? 21.658 -12.276 -29.151 1.00 57.75 89 GLY A C 1
ATOM 669 O O . GLY A 1 89 ? 22.806 -12.478 -28.763 1.00 57.75 89 GLY A O 1
ATOM 670 N N . SER A 1 90 ? 20.699 -13.175 -28.969 1.00 51.66 90 SER A N 1
ATOM 671 C CA . SER A 1 90 ? 20.998 -14.571 -28.625 1.00 51.66 90 SER A CA 1
ATOM 672 C C . SER A 1 90 ? 20.048 -15.500 -29.377 1.00 51.66 90 SER A C 1
ATOM 674 O O . SER A 1 90 ? 19.348 -16.292 -28.757 1.00 51.66 90 SER A O 1
ATOM 676 N N . ASP A 1 91 ? 20.014 -15.331 -30.700 1.00 49.38 91 ASP A N 1
ATOM 677 C CA . ASP A 1 91 ? 19.646 -16.383 -31.652 1.00 49.38 91 ASP A CA 1
ATOM 678 C C . ASP A 1 91 ? 20.933 -16.862 -32.340 1.00 49.38 91 ASP A C 1
ATOM 680 O O . ASP A 1 91 ? 21.788 -15.989 -32.638 1.00 49.38 91 ASP A O 1
#

Organism: NCBI:txid1231623

Secondary structure (DSSP, 8-state):
--------HHHHHHHHHHHHHTTSTTHHHHHHHHHTS-HHHHHHHHTTSS---HHHHHHHHHH-HHHHHHHHHHHHHHHHHHHHHH-----

pLDDT: mean 89.52, std 15.92, range [34.09, 98.44]

Solvent-accessible surface area (backbone atoms only — not comparable to full-atom values): 5222 Å² total; per-residue (Å²): 132,83,77,77,73,79,71,47,72,66,54,52,50,42,49,44,51,38,69,70,30,63,84,42,88,60,28,33,55,55,45,8,62,45,29,76,50,50,44,70,57,31,43,32,31,69,69,63,74,51,78,76,53,74,67,32,45,51,36,33,34,74,69,32,64,73,48,34,51,51,54,50,48,59,50,50,53,53,50,54,53,50,54,62,68,73,57,86,80,86,125

Radius of gyration: 15.86 Å; Cα contacts (8 Å, |Δi|>4): 68; chains: 1; bounding box: 33×27×44 Å